Protein AF-A0A166QSD6-F1 (afdb_monomer)

Secondary structure (DSSP, 8-state):
-------S-HHHHHHHHHT-S-SGGG---TTSHHHHHHHHHHTT-EEE-TTSS-TT---EEE-----S-TTT-EEEETTEEEE-PPP-

InterPro domains:
  IPR036085 PAZ domain superfamily [SSF101690] (2-85)

Mean predicted aligned error: 9.53 Å

Solvent-accessible surface area (backbone atoms only — not comparable to full-atom values): 5818 Å² total; per-residue (Å²): 134,82,78,76,80,77,78,72,60,68,67,61,49,48,26,56,57,62,71,46,89,51,72,72,76,68,77,52,54,84,87,37,70,58,37,55,46,36,50,60,52,40,54,79,40,72,42,78,50,85,91,79,46,63,93,95,52,86,43,73,44,72,41,89,76,78,77,95,37,93,55,64,46,67,44,79,55,96,91,37,82,41,60,51,77,65,82,128

Foldseek 3Di:
DPPPPDDDDPQVQLCVQLPHPDSVVVLDDCPDPSQVSSFVSQQPDWDFDPPPDDPPDTDIDRDPGDDNDVFADWDDDPNDTDTDHDDD

Nearest PDB structures (foldseek):
  8thq-assembly1_A  TM=6.583E-01  e=2.307E-01  Homo sapiens
  8thq-assembly1_B  TM=7.439E-01  e=5.855E-01  Homo sapiens
  6mfn-assembly1_A  TM=6.731E-01  e=1.139E+00  Homo sapiens
  4z4d-assembly1_A  TM=7.244E-01  e=1.697E+00  Homo sapiens
  8d71-assembly1_A  TM=6.234E-01  e=1.697E+00  Homo sapiens

Radius of gyration: 14.73 Å; Cα contacts (8 Å, |Δi|>4): 83; chains: 1; bounding box: 29×30×41 Å

Sequence (88 aa):
MTAMYKSGPLREVAMHGIGDRDAWALELSEGHANFRKLKSFLKDVRVEVPGDAPVGKKKVKKITGLVPAAGHYVFECDGHPKTVKQPR

pLDDT: mean 73.41, std 14.11, range [31.61, 88.12]

Structure (mmCIF, N/CA/C/O backbone):
data_AF-A0A166QSD6-F1
#
_entry.id   AF-A0A166QSD6-F1
#
loop_
_atom_site.group_PDB
_atom_site.id
_atom_site.type_symbol
_atom_site.label_atom_id
_atom_site.label_alt_id
_atom_site.label_comp_id
_atom_site.label_asym_id
_atom_site.label_entity_id
_atom_site.label_seq_id
_atom_site.pdbx_PDB_ins_code
_atom_site.Cartn_x
_atom_site.Cartn_y
_atom_site.Cartn_z
_atom_site.occupancy
_atom_site.B_iso_or_equiv
_atom_site.auth_seq_id
_atom_site.auth_comp_id
_atom_site.auth_asym_id
_atom_site.auth_atom_id
_atom_site.pdbx_PDB_model_num
ATOM 1 N N . MET A 1 1 ? -10.050 16.736 16.537 1.00 32.12 1 MET A N 1
ATOM 2 C CA . MET A 1 1 ? -9.248 15.575 16.095 1.00 32.12 1 MET A CA 1
ATOM 3 C C . MET A 1 1 ? -8.159 16.080 15.168 1.00 32.12 1 MET A C 1
ATOM 5 O O . MET A 1 1 ? -8.450 16.429 14.033 1.00 32.12 1 MET A O 1
ATOM 9 N N . THR A 1 2 ? -6.928 16.187 15.658 1.00 31.61 2 THR A N 1
ATOM 10 C CA . THR A 1 2 ? -5.771 16.480 14.807 1.00 31.61 2 THR A CA 1
ATOM 11 C C . THR A 1 2 ? -5.397 15.168 14.133 1.00 31.61 2 THR A C 1
ATOM 13 O O . THR A 1 2 ? -4.945 14.247 14.809 1.00 31.61 2 THR A O 1
ATOM 16 N N . ALA A 1 3 ? -5.661 15.030 12.833 1.00 41.84 3 ALA A N 1
ATOM 17 C CA . ALA A 1 3 ? -5.160 13.895 12.072 1.00 41.84 3 ALA A CA 1
ATOM 18 C C . ALA A 1 3 ? -3.627 13.967 12.108 1.00 41.84 3 ALA A C 1
ATOM 20 O O . ALA A 1 3 ? -3.023 14.776 11.407 1.00 41.84 3 ALA A O 1
ATOM 21 N N . MET A 1 4 ? -2.990 13.191 12.990 1.00 42.59 4 MET A N 1
ATOM 22 C CA . MET A 1 4 ? -1.544 13.008 12.943 1.00 42.59 4 MET A CA 1
ATOM 23 C C . MET A 1 4 ? -1.245 12.333 11.609 1.00 42.59 4 MET A C 1
ATOM 25 O O . MET A 1 4 ? -1.504 11.142 11.439 1.00 42.59 4 MET A O 1
ATOM 29 N N . TYR A 1 5 ? -0.740 13.106 10.649 1.00 53.69 5 TYR A N 1
ATOM 30 C CA . TYR A 1 5 ? -0.220 12.574 9.399 1.00 53.69 5 TYR A CA 1
ATOM 31 C C . TYR A 1 5 ? 1.018 11.745 9.738 1.00 53.69 5 TYR A C 1
ATOM 33 O O . TYR A 1 5 ? 2.134 12.256 9.793 1.00 53.69 5 TYR A O 1
ATOM 41 N N . LYS A 1 6 ? 0.813 10.462 10.052 1.00 64.12 6 LYS A N 1
ATOM 42 C CA . LYS A 1 6 ? 1.902 9.532 10.324 1.00 64.12 6 LYS A CA 1
ATOM 43 C C . LYS A 1 6 ? 2.589 9.231 8.996 1.00 64.12 6 LYS A C 1
ATOM 45 O O . LYS A 1 6 ? 2.133 8.396 8.220 1.00 64.12 6 LYS A O 1
ATOM 50 N N . SER A 1 7 ? 3.659 9.965 8.716 1.00 74.00 7 SER A N 1
ATOM 51 C CA . SER A 1 7 ? 4.589 9.652 7.637 1.00 74.00 7 SER A CA 1
ATOM 52 C C . SER A 1 7 ? 5.560 8.573 8.099 1.00 74.00 7 SER A C 1
ATOM 54 O O . SER A 1 7 ? 6.010 8.594 9.243 1.00 74.00 7 SER A O 1
ATOM 56 N N . GLY A 1 8 ? 5.913 7.656 7.210 1.00 84.88 8 GLY A N 1
ATOM 57 C CA . GLY A 1 8 ? 6.869 6.599 7.505 1.00 84.88 8 GLY A CA 1
ATOM 58 C C . GLY A 1 8 ? 6.913 5.565 6.386 1.00 84.88 8 GLY A C 1
ATOM 59 O O . GLY A 1 8 ? 6.227 5.727 5.370 1.00 84.88 8 GLY A O 1
ATOM 60 N N . PRO A 1 9 ? 7.704 4.498 6.559 1.00 86.56 9 PRO A N 1
ATOM 61 C CA . PRO A 1 9 ? 7.714 3.374 5.636 1.00 86.56 9 PRO A CA 1
ATOM 62 C C . PRO A 1 9 ? 6.296 2.835 5.420 1.00 86.56 9 PRO A C 1
ATOM 64 O O . PRO A 1 9 ? 5.551 2.621 6.379 1.00 86.56 9 PRO A O 1
ATOM 67 N N . LEU A 1 10 ? 5.926 2.574 4.161 1.00 85.62 10 LEU A N 1
ATOM 68 C CA . LEU A 1 10 ? 4.577 2.113 3.802 1.00 85.62 10 LEU A CA 1
ATOM 69 C C . LEU A 1 10 ? 4.150 0.874 4.606 1.00 85.62 10 LEU A C 1
ATOM 71 O O . LEU A 1 10 ? 2.989 0.767 4.989 1.00 85.62 10 LEU A O 1
ATOM 75 N N . ARG A 1 11 ? 5.098 -0.021 4.919 1.00 85.94 11 ARG A N 1
ATOM 76 C CA . ARG A 1 11 ? 4.884 -1.207 5.764 1.00 85.94 11 ARG A CA 1
ATOM 77 C C . ARG A 1 11 ? 4.372 -0.844 7.161 1.00 85.94 11 ARG A C 1
ATOM 79 O O . ARG A 1 11 ? 3.390 -1.416 7.612 1.00 85.94 11 ARG A O 1
ATOM 86 N N . GLU A 1 12 ? 4.992 0.122 7.834 1.00 86.56 12 GLU A N 1
ATOM 87 C CA . GLU A 1 12 ? 4.595 0.546 9.186 1.00 86.56 12 GLU A CA 1
ATOM 88 C C . GLU A 1 12 ? 3.250 1.270 9.193 1.00 86.56 12 GLU A C 1
ATOM 90 O O . GLU A 1 12 ? 2.430 1.075 10.092 1.00 86.56 12 GLU A O 1
ATOM 95 N N . VAL A 1 13 ? 3.007 2.085 8.166 1.00 87.50 13 VAL A N 1
ATOM 96 C CA . VAL A 1 13 ? 1.729 2.776 7.968 1.00 87.50 13 VAL A CA 1
ATOM 97 C C . VAL A 1 13 ? 0.609 1.760 7.709 1.00 87.50 13 VAL A C 1
ATOM 99 O O . VAL A 1 13 ? -0.463 1.872 8.300 1.00 87.50 13 VAL A O 1
ATOM 102 N N . ALA A 1 14 ? 0.868 0.725 6.907 1.00 87.69 14 ALA A N 1
ATOM 103 C CA . ALA A 1 14 ? -0.066 -0.369 6.645 1.00 87.69 14 ALA A CA 1
ATOM 104 C C . ALA A 1 14 ? -0.381 -1.197 7.904 1.00 87.69 14 ALA A C 1
ATOM 106 O O . ALA A 1 14 ? -1.558 -1.405 8.202 1.00 87.69 14 ALA A O 1
ATOM 107 N N . MET A 1 15 ? 0.642 -1.605 8.668 1.00 88.12 15 MET A N 1
ATOM 108 C CA . MET A 1 15 ? 0.477 -2.306 9.953 1.00 88.12 15 MET A CA 1
ATOM 109 C C . MET A 1 15 ? -0.371 -1.479 10.930 1.00 88.12 15 MET A C 1
ATOM 111 O O . MET A 1 15 ? -1.338 -1.975 11.511 1.00 88.12 15 MET A O 1
ATOM 115 N N . HIS A 1 16 ? -0.105 -0.172 11.016 1.00 85.69 16 HIS A N 1
ATOM 116 C CA . HIS A 1 16 ? -0.921 0.733 11.821 1.00 85.69 16 HIS A CA 1
ATOM 117 C C . HIS A 1 16 ? -2.384 0.786 11.355 1.00 85.69 16 HIS A C 1
ATOM 119 O O . HIS A 1 16 ? -3.286 0.762 12.192 1.00 85.69 16 HIS A O 1
ATOM 125 N N . GLY A 1 17 ? -2.623 0.804 10.040 1.00 83.94 17 GLY A N 1
ATOM 126 C CA . GLY A 1 17 ? -3.964 0.813 9.455 1.00 83.94 17 GLY A CA 1
ATOM 127 C C . GLY A 1 17 ? -4.786 -0.438 9.780 1.00 83.94 17 GLY A C 1
ATOM 128 O O . GLY A 1 17 ? -5.995 -0.340 10.004 1.00 83.94 17 GLY A O 1
ATOM 129 N N . ILE A 1 18 ? -4.153 -1.612 9.866 1.00 87.12 18 ILE A N 1
ATOM 130 C CA . ILE A 1 18 ? -4.838 -2.842 10.298 1.00 87.12 18 ILE A CA 1
ATOM 131 C C . ILE A 1 18 ? -4.919 -2.973 11.824 1.00 87.12 18 ILE A C 1
ATOM 133 O O . ILE A 1 18 ? -5.833 -3.637 12.315 1.00 87.12 18 ILE A O 1
ATOM 137 N N . GLY A 1 19 ? -4.092 -2.232 12.567 1.00 85.06 19 GLY A N 1
ATOM 138 C CA . GLY A 1 19 ? -4.014 -2.283 14.029 1.00 85.06 19 GLY A CA 1
ATOM 139 C C . GLY A 1 19 ? -3.113 -3.406 14.541 1.00 85.06 19 GLY A C 1
ATOM 140 O O . GLY A 1 19 ? -3.251 -3.807 15.692 1.00 85.06 19 GLY A O 1
ATOM 141 N N . ASP A 1 20 ? -2.214 -3.899 13.692 1.00 84.31 20 ASP A N 1
ATOM 142 C CA . ASP A 1 20 ? -1.284 -4.979 14.004 1.00 84.31 20 ASP A CA 1
ATOM 143 C C . ASP A 1 20 ? 0.143 -4.428 14.128 1.00 84.31 20 ASP A C 1
ATOM 145 O O . ASP A 1 20 ? 0.463 -3.352 13.613 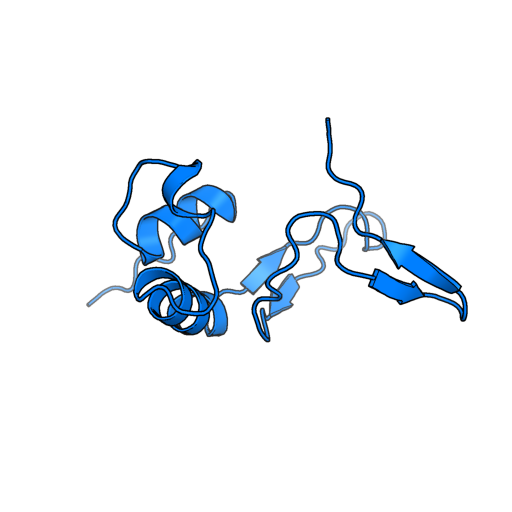1.00 84.31 20 ASP A O 1
ATOM 149 N N . ARG A 1 21 ? 0.998 -5.140 14.856 1.00 81.00 21 ARG A N 1
ATOM 150 C CA . ARG A 1 21 ? 2.435 -4.853 14.963 1.00 81.00 21 ARG A CA 1
ATOM 151 C C . ARG A 1 21 ? 3.273 -5.880 14.212 1.00 81.00 21 ARG A C 1
ATOM 153 O O . ARG A 1 21 ? 4.455 -5.627 13.992 1.00 81.00 21 ARG A O 1
ATOM 160 N N . ASP A 1 22 ? 2.672 -7.005 13.838 1.00 80.69 22 ASP A N 1
ATOM 161 C CA . ASP A 1 22 ? 3.311 -8.033 13.048 1.00 80.69 22 ASP A CA 1
ATOM 162 C C . ASP A 1 22 ? 3.167 -7.733 11.553 1.00 80.69 22 ASP A C 1
ATOM 164 O O . ASP A 1 22 ? 2.095 -7.426 11.030 1.00 80.69 22 ASP A O 1
ATOM 168 N N . ALA A 1 23 ? 4.279 -7.838 10.843 1.00 75.69 23 ALA A N 1
ATOM 169 C CA . ALA A 1 23 ? 4.298 -7.675 9.406 1.00 75.69 23 ALA A CA 1
ATOM 170 C C . ALA A 1 23 ? 3.733 -8.883 8.664 1.00 75.69 23 ALA A C 1
ATOM 172 O O . ALA A 1 23 ? 3.254 -8.707 7.544 1.00 75.69 23 ALA A O 1
ATOM 173 N N . TRP A 1 24 ? 3.759 -10.072 9.274 1.00 78.31 24 TRP A N 1
ATOM 174 C CA . TRP A 1 24 ? 3.098 -11.257 8.723 1.00 78.31 24 TRP A CA 1
ATOM 175 C C . TRP A 1 24 ? 1.587 -11.037 8.585 1.00 78.31 24 TRP A C 1
ATOM 177 O O . TRP A 1 24 ? 0.966 -11.554 7.663 1.00 78.31 24 TRP A O 1
ATOM 187 N N . ALA A 1 25 ? 1.001 -10.153 9.400 1.00 73.44 25 ALA A N 1
ATOM 188 C CA . ALA A 1 25 ? -0.398 -9.750 9.281 1.00 73.44 25 ALA A CA 1
ATOM 189 C C . ALA A 1 25 ? -0.719 -8.955 7.998 1.00 73.44 25 ALA A C 1
ATOM 191 O O . ALA A 1 25 ? -1.884 -8.633 7.758 1.00 73.44 25 ALA A O 1
ATOM 192 N N . LEU A 1 26 ? 0.280 -8.620 7.170 1.00 75.69 26 LEU A N 1
ATOM 193 C CA . LEU A 1 26 ? 0.088 -8.031 5.841 1.00 75.69 26 LEU A CA 1
ATOM 194 C C . LEU A 1 26 ? 0.007 -9.081 4.719 1.00 75.69 26 LEU A C 1
ATOM 196 O O . LEU A 1 26 ? -0.393 -8.728 3.607 1.00 75.69 26 LEU A O 1
ATOM 200 N N . GLU A 1 27 ? 0.317 -10.353 4.990 1.00 76.88 27 GLU A N 1
ATOM 201 C CA . GLU A 1 27 ? 0.125 -11.469 4.052 1.00 76.88 27 GLU A CA 1
ATOM 202 C C . GLU A 1 27 ? -1.346 -11.904 4.027 1.00 76.88 27 GLU A C 1
ATOM 204 O O . GLU A 1 27 ? -1.753 -12.943 4.542 1.00 76.88 27 GLU A O 1
ATOM 209 N N . LEU A 1 28 ? -2.185 -11.040 3.460 1.00 75.38 28 LEU A N 1
ATOM 210 C CA . LEU A 1 28 ? -3.635 -11.172 3.518 1.00 75.38 28 LEU A CA 1
ATOM 211 C C . LEU A 1 28 ? -4.202 -11.692 2.198 1.00 75.38 28 LEU A C 1
ATOM 213 O O . LEU A 1 28 ? -3.924 -11.149 1.129 1.00 75.38 28 LEU A O 1
ATOM 217 N N . SER A 1 29 ? -5.079 -12.691 2.283 1.00 73.75 29 SER A N 1
ATOM 218 C CA . SER A 1 29 ? -5.927 -13.099 1.161 1.00 73.75 29 SER A CA 1
ATOM 219 C C . SER A 1 29 ? -7.052 -12.080 0.926 1.00 73.75 29 SER A C 1
ATOM 221 O O . SER A 1 29 ? -7.493 -11.403 1.858 1.00 73.75 29 SER A O 1
ATOM 223 N N . GLU A 1 30 ? -7.572 -11.974 -0.305 1.00 74.56 30 GLU A N 1
ATOM 224 C CA . GLU A 1 30 ? -8.644 -11.011 -0.639 1.00 74.56 30 GLU A CA 1
ATOM 225 C C . GLU A 1 30 ? -9.911 -11.164 0.215 1.00 74.56 30 GLU A C 1
ATOM 227 O O . GLU A 1 30 ? -10.627 -10.191 0.471 1.00 74.56 30 GLU A O 1
ATOM 232 N N . GLY A 1 31 ? -10.192 -12.392 0.657 1.00 77.56 31 GLY A N 1
ATOM 233 C CA . GLY A 1 31 ? -11.331 -12.707 1.513 1.00 77.56 31 GLY A CA 1
ATOM 234 C C . GLY A 1 31 ? -11.172 -12.227 2.958 1.00 77.56 31 GLY A C 1
ATOM 235 O O . GLY A 1 31 ? -12.159 -12.176 3.690 1.00 77.56 31 GLY A O 1
ATOM 236 N N . HIS A 1 32 ? -9.962 -11.853 3.381 1.00 82.19 32 HIS A N 1
ATOM 237 C CA . HIS A 1 32 ? -9.676 -11.517 4.770 1.00 82.19 32 HIS A CA 1
ATOM 238 C C . HIS A 1 32 ? -10.228 -10.132 5.155 1.00 82.19 32 HIS A C 1
ATOM 240 O O . HIS A 1 32 ? -10.100 -9.154 4.413 1.00 82.19 32 HIS A O 1
ATOM 246 N N . ALA A 1 33 ? -10.790 -9.995 6.361 1.00 83.12 33 ALA A N 1
ATOM 247 C CA . ALA A 1 33 ? -11.331 -8.719 6.847 1.00 83.12 33 ALA A CA 1
ATOM 248 C C . ALA A 1 33 ? -10.267 -7.603 6.857 1.00 83.12 33 ALA A C 1
ATOM 250 O O . ALA A 1 33 ? -10.522 -6.480 6.411 1.00 83.12 33 ALA A O 1
ATOM 251 N N . ASN A 1 34 ? -9.041 -7.942 7.270 1.00 83.81 34 ASN A N 1
ATOM 252 C CA . ASN A 1 34 ? -7.911 -7.011 7.238 1.00 83.81 34 ASN A CA 1
ATOM 253 C C . ASN A 1 34 ? -7.543 -6.571 5.815 1.00 83.81 34 ASN A C 1
ATOM 255 O O . ASN A 1 34 ? -7.087 -5.445 5.659 1.00 83.81 34 ASN A O 1
ATOM 259 N N . PHE A 1 35 ? -7.783 -7.384 4.774 1.00 84.38 35 PHE A N 1
ATOM 260 C CA . PHE A 1 35 ? -7.507 -6.974 3.392 1.00 84.38 35 PHE A CA 1
ATOM 261 C C . PHE A 1 35 ? -8.434 -5.831 2.983 1.00 84.38 35 PHE A C 1
ATOM 263 O O . PHE A 1 35 ? -7.988 -4.813 2.454 1.00 84.38 35 PHE A O 1
ATOM 270 N N . ARG A 1 36 ? -9.730 -5.946 3.303 1.00 85.44 36 ARG A N 1
ATOM 271 C CA . ARG A 1 36 ? -10.710 -4.874 3.059 1.00 85.44 36 ARG A CA 1
ATOM 272 C C . ARG A 1 36 ? -10.384 -3.623 3.871 1.00 85.44 36 ARG A C 1
ATOM 274 O O . ARG A 1 36 ? -10.426 -2.523 3.324 1.00 85.44 36 ARG A O 1
ATOM 281 N N . LYS A 1 37 ? -10.016 -3.792 5.145 1.00 86.69 37 LYS A N 1
ATOM 282 C CA . LYS A 1 37 ? -9.605 -2.690 6.030 1.00 86.69 37 LYS A CA 1
ATOM 283 C C . LYS A 1 37 ? -8.380 -1.959 5.477 1.00 86.69 37 LYS A C 1
ATOM 285 O O . LYS A 1 37 ? -8.410 -0.739 5.338 1.00 86.69 37 LYS A O 1
ATOM 290 N N . LEU A 1 38 ? -7.352 -2.707 5.081 1.00 86.81 38 LEU A N 1
ATOM 291 C CA . LEU A 1 38 ? -6.122 -2.176 4.503 1.00 86.81 38 LEU A CA 1
ATOM 292 C C . LEU A 1 38 ? -6.381 -1.484 3.160 1.00 86.81 38 LEU A C 1
ATOM 294 O O . LEU A 1 38 ? -5.907 -0.373 2.944 1.00 86.81 38 LEU A O 1
ATOM 298 N N . LYS A 1 39 ? -7.184 -2.093 2.279 1.00 87.19 39 LYS A N 1
ATOM 299 C CA . LYS A 1 39 ? -7.581 -1.504 0.992 1.00 87.19 39 LYS A CA 1
ATOM 300 C C . LYS A 1 39 ? -8.293 -0.166 1.179 1.00 87.19 39 LYS A C 1
ATOM 302 O O . LYS A 1 39 ? -8.002 0.771 0.443 1.00 87.19 39 LYS A O 1
ATOM 307 N N . SER A 1 40 ? -9.213 -0.071 2.138 1.00 87.38 40 SER A N 1
ATOM 308 C CA . SER A 1 40 ? -9.908 1.183 2.447 1.00 87.38 40 SER A CA 1
ATOM 309 C C . SER A 1 40 ? -8.960 2.227 3.030 1.00 87.38 40 SER A C 1
ATOM 311 O O . SER A 1 40 ? -8.959 3.355 2.556 1.00 87.38 40 SER A O 1
ATOM 313 N N . PHE A 1 41 ? -8.111 1.842 3.985 1.00 87.75 41 PHE A N 1
ATOM 314 C CA . PHE A 1 41 ? -7.135 2.741 4.600 1.00 87.75 41 PHE A CA 1
ATOM 315 C C . PHE A 1 41 ? -6.140 3.318 3.579 1.00 87.75 41 PHE A C 1
ATOM 317 O O . PHE A 1 41 ? -5.899 4.522 3.546 1.00 87.75 41 PHE A O 1
ATOM 324 N N . LEU A 1 42 ? -5.591 2.478 2.700 1.00 87.19 42 LEU A N 1
ATOM 325 C CA . LEU A 1 42 ? -4.563 2.897 1.748 1.00 87.19 42 LEU A CA 1
ATOM 326 C C . LEU A 1 42 ? -5.081 3.814 0.635 1.00 87.19 42 LEU A C 1
ATOM 328 O O . LEU A 1 42 ? -4.280 4.550 0.067 1.00 87.19 42 LEU A O 1
ATOM 332 N N . LYS A 1 43 ? -6.389 3.838 0.337 1.00 85.00 43 LYS A N 1
ATOM 333 C CA . LYS A 1 43 ? -6.963 4.753 -0.673 1.00 85.00 43 LYS A CA 1
ATOM 334 C C . LYS A 1 43 ? -6.694 6.229 -0.376 1.00 85.00 43 LYS A C 1
ATOM 336 O O . LYS A 1 43 ? -6.623 7.026 -1.314 1.00 85.00 43 LYS A O 1
ATOM 341 N N . ASP A 1 44 ? -6.523 6.580 0.893 1.00 83.38 44 ASP A N 1
ATOM 342 C CA . ASP A 1 44 ? -6.250 7.951 1.327 1.00 83.38 44 ASP A CA 1
ATOM 343 C C . ASP A 1 44 ? -4.756 8.210 1.575 1.00 83.38 44 ASP A C 1
ATOM 345 O O . ASP A 1 44 ? -4.349 9.336 1.869 1.00 83.38 44 ASP A O 1
ATOM 349 N N . VAL A 1 45 ? -3.909 7.194 1.381 1.00 85.44 45 VAL A N 1
ATOM 350 C CA . VAL A 1 45 ? -2.457 7.288 1.538 1.00 85.44 45 VAL A CA 1
ATOM 351 C C . VAL A 1 45 ? -1.797 7.682 0.215 1.00 85.44 45 VAL A C 1
ATOM 353 O O . VAL A 1 45 ? -2.088 7.157 -0.865 1.00 85.44 45 VAL A O 1
ATOM 356 N N . AR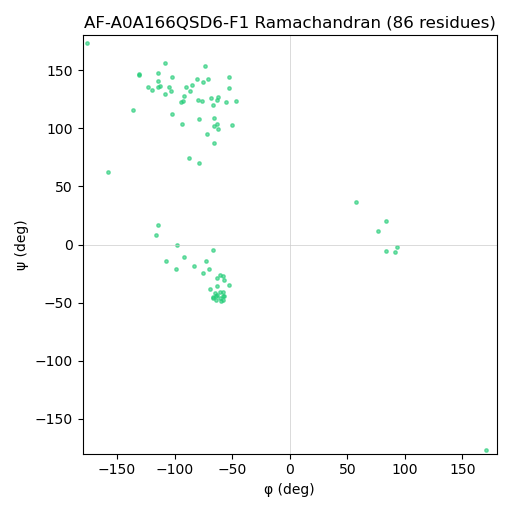G A 1 46 ? -0.856 8.624 0.309 1.00 86.31 46 ARG A N 1
ATOM 357 C CA . ARG A 1 46 ? 0.052 9.002 -0.777 1.00 86.31 46 ARG A CA 1
ATOM 358 C C . ARG A 1 46 ? 1.437 8.436 -0.497 1.00 86.31 46 ARG A C 1
ATOM 360 O O . ARG A 1 46 ? 1.923 8.538 0.625 1.00 86.31 46 ARG A O 1
ATOM 367 N N . VAL A 1 47 ? 2.069 7.869 -1.519 1.00 85.31 47 VAL A N 1
ATOM 368 C CA . VAL A 1 47 ? 3.372 7.205 -1.404 1.00 85.31 47 VAL A CA 1
ATOM 369 C C . VAL A 1 47 ? 4.408 7.882 -2.282 1.00 85.31 47 VAL A C 1
ATOM 371 O O . VAL A 1 47 ? 4.155 8.168 -3.452 1.00 85.31 47 VAL A O 1
ATOM 374 N N . GLU A 1 48 ? 5.579 8.136 -1.713 1.00 84.38 48 GLU A N 1
ATOM 375 C CA . GLU A 1 48 ? 6.768 8.522 -2.466 1.00 84.38 48 GLU A CA 1
ATOM 376 C C . GLU A 1 48 ? 7.396 7.256 -3.064 1.00 84.38 48 GLU A C 1
ATOM 378 O O . GLU A 1 48 ? 7.667 6.300 -2.338 1.00 84.38 48 GLU A O 1
ATOM 383 N N . VAL A 1 49 ? 7.586 7.229 -4.386 1.00 79.75 49 VAL A N 1
ATOM 384 C CA . VAL A 1 49 ? 8.164 6.074 -5.090 1.00 79.75 49 VAL A CA 1
ATOM 385 C C . VAL A 1 49 ? 9.629 6.367 -5.428 1.00 79.75 49 VAL A C 1
ATOM 387 O O . VAL A 1 49 ? 9.883 7.243 -6.262 1.00 79.75 49 VAL A O 1
ATOM 390 N N . PRO A 1 50 ? 10.598 5.666 -4.812 1.00 69.19 50 PRO A N 1
ATOM 391 C CA . PRO A 1 50 ? 12.012 5.845 -5.127 1.00 69.19 50 PRO A CA 1
ATOM 392 C C . PRO A 1 50 ? 12.351 5.286 -6.520 1.00 69.19 50 PRO A C 1
ATOM 394 O O . PRO A 1 50 ? 11.828 4.252 -6.926 1.00 69.19 50 PRO A O 1
ATOM 397 N N . GLY A 1 5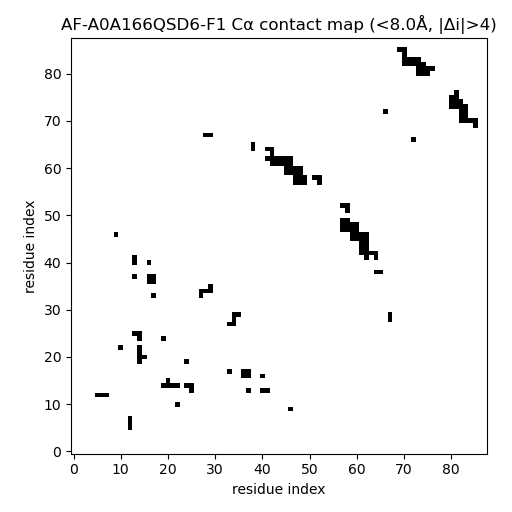1 ? 13.242 5.967 -7.251 1.00 63.28 51 GLY A N 1
ATOM 398 C CA . GLY A 1 51 ? 13.855 5.465 -8.495 1.00 63.28 51 GLY A CA 1
ATOM 399 C C . GLY A 1 51 ? 13.151 5.810 -9.813 1.00 63.28 51 GLY A C 1
ATOM 400 O O . GLY A 1 51 ? 13.703 5.549 -10.873 1.00 63.28 51 GLY A O 1
ATOM 401 N N . ASP A 1 52 ? 11.970 6.426 -9.770 1.00 56.09 52 ASP A N 1
ATOM 402 C CA . ASP A 1 52 ? 11.112 6.642 -10.952 1.00 56.09 52 ASP A CA 1
ATOM 403 C C . ASP A 1 52 ? 10.950 8.141 -11.306 1.00 56.09 52 ASP A C 1
ATOM 405 O O . ASP A 1 52 ? 10.006 8.554 -11.992 1.00 56.09 52 ASP A O 1
ATOM 409 N N . ALA A 1 53 ? 11.842 8.981 -10.767 1.00 58.88 53 ALA A N 1
ATOM 410 C CA . ALA A 1 53 ? 11.816 10.433 -10.890 1.00 58.88 53 ALA A CA 1
ATOM 411 C C . ALA A 1 53 ? 13.189 10.990 -11.312 1.00 58.88 53 ALA A C 1
ATOM 413 O O . ALA A 1 53 ? 14.212 10.464 -10.870 1.00 58.88 53 ALA A O 1
ATOM 414 N N . PRO A 1 54 ? 13.230 12.072 -12.115 1.00 61.09 54 PRO A N 1
ATOM 415 C CA . PRO A 1 54 ? 14.465 12.803 -12.384 1.00 61.09 54 PRO A CA 1
ATOM 416 C C . PRO A 1 54 ? 15.158 13.212 -11.080 1.00 61.09 54 PRO A C 1
ATOM 418 O O . PRO A 1 54 ? 14.479 13.568 -10.111 1.00 61.09 54 PRO A O 1
ATOM 421 N N . VAL A 1 55 ? 16.494 13.198 -11.073 1.00 61.31 55 VAL A N 1
ATOM 422 C CA . VAL A 1 55 ? 17.319 13.621 -9.928 1.00 61.31 55 VAL A CA 1
ATOM 423 C C . VAL A 1 55 ? 16.797 14.953 -9.372 1.00 61.31 55 VAL A C 1
ATOM 425 O O . VAL A 1 55 ? 16.657 15.930 -10.104 1.00 61.31 55 VAL A O 1
ATOM 428 N N . GLY A 1 56 ? 16.456 14.969 -8.080 1.00 64.94 56 GLY A N 1
ATOM 429 C CA . GLY A 1 56 ? 15.925 16.145 -7.379 1.00 64.94 56 GLY A CA 1
ATOM 430 C C . GLY A 1 56 ? 14.396 16.275 -7.332 1.00 64.94 56 GLY A C 1
ATOM 431 O O . GLY A 1 56 ? 13.901 17.198 -6.687 1.00 64.94 56 GLY A O 1
ATOM 432 N N . LYS A 1 57 ? 13.620 15.371 -7.953 1.00 67.44 57 LYS A N 1
ATOM 433 C CA . LYS A 1 57 ? 12.146 15.375 -7.869 1.00 67.44 57 LYS A CA 1
ATOM 434 C C . LYS A 1 57 ? 11.619 14.142 -7.141 1.00 67.44 57 LYS A C 1
ATOM 436 O O . LYS A 1 57 ? 12.032 13.023 -7.409 1.00 67.44 57 LYS A O 1
ATOM 441 N N . LYS A 1 58 ? 10.652 14.345 -6.245 1.00 72.75 58 LYS A N 1
ATOM 442 C CA . LYS A 1 58 ? 9.918 13.268 -5.568 1.00 72.75 58 LYS A CA 1
ATOM 443 C C . LYS A 1 58 ? 8.648 12.949 -6.347 1.00 72.75 58 LYS A C 1
ATOM 445 O O . LYS A 1 58 ? 7.825 13.837 -6.567 1.00 72.75 58 LYS A O 1
ATOM 450 N N . LYS A 1 59 ? 8.461 11.693 -6.756 1.00 79.12 59 LYS A N 1
ATOM 451 C CA . LYS A 1 59 ? 7.221 11.248 -7.408 1.00 79.12 59 LYS A CA 1
ATOM 452 C C . LYS A 1 59 ? 6.288 10.683 -6.350 1.00 79.12 59 LYS A C 1
ATOM 454 O O . LYS A 1 59 ? 6.487 9.575 -5.859 1.00 79.12 59 LYS A O 1
ATOM 459 N N . VAL A 1 60 ? 5.278 11.471 -5.999 1.00 82.69 60 VAL A N 1
ATOM 460 C CA . VAL A 1 60 ? 4.227 11.063 -5.066 1.00 82.69 60 VAL A CA 1
ATOM 461 C C . VAL A 1 60 ? 3.049 10.516 -5.866 1.00 82.69 60 VAL A C 1
ATOM 463 O O . VAL A 1 60 ? 2.503 11.215 -6.720 1.00 82.69 60 VAL A O 1
ATOM 466 N N . LYS A 1 61 ? 2.651 9.271 -5.602 1.00 84.62 61 LYS A N 1
ATOM 467 C CA . LYS A 1 61 ? 1.494 8.619 -6.233 1.00 84.62 61 LYS A CA 1
ATOM 468 C C . LYS A 1 61 ? 0.406 8.352 -5.192 1.00 84.62 61 LYS A C 1
ATOM 470 O O . LYS A 1 61 ? 0.695 8.106 -4.022 1.00 84.62 61 LYS A O 1
ATOM 475 N N . LYS A 1 62 ? -0.857 8.403 -5.619 1.00 87.00 62 LYS A N 1
ATOM 476 C CA . LYS A 1 62 ? -2.001 7.946 -4.818 1.00 87.00 62 LYS A CA 1
ATOM 477 C C . LYS A 1 62 ? -2.174 6.442 -5.023 1.00 87.00 62 LYS A C 1
ATOM 479 O O . LYS A 1 62 ? -2.084 5.978 -6.159 1.00 87.00 62 LYS A O 1
ATOM 484 N N . ILE A 1 63 ? -2.441 5.696 -3.955 1.00 85.75 63 ILE A N 1
ATOM 485 C CA . ILE A 1 63 ? -2.771 4.272 -4.071 1.00 85.75 63 ILE A CA 1
ATOM 486 C C . ILE A 1 63 ? -4.213 4.145 -4.578 1.00 85.75 63 ILE A C 1
ATOM 488 O O . ILE A 1 63 ? -5.146 4.681 -3.983 1.00 85.75 63 ILE A O 1
ATOM 492 N N . THR A 1 64 ? -4.405 3.443 -5.693 1.00 82.31 64 THR A N 1
ATOM 49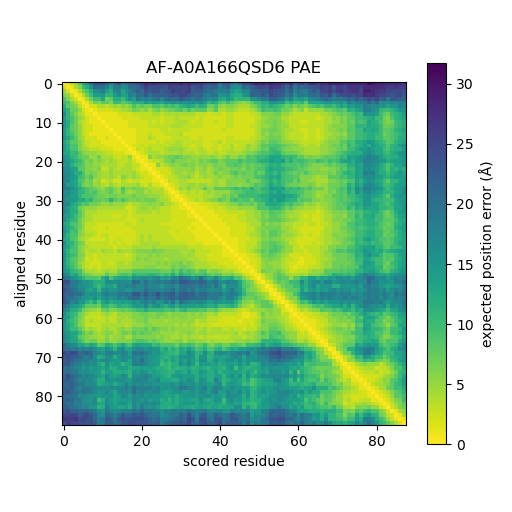3 C CA . THR A 1 64 ? -5.725 3.234 -6.316 1.00 82.31 64 THR A CA 1
ATOM 494 C C . THR A 1 64 ? -6.341 1.882 -5.961 1.00 82.31 64 THR A C 1
ATOM 496 O O . THR A 1 64 ? -7.560 1.718 -6.019 1.00 82.31 64 THR A O 1
ATOM 499 N N . GLY A 1 65 ? -5.522 0.920 -5.541 1.00 81.38 65 GLY A N 1
ATOM 500 C CA . GLY A 1 65 ? -5.965 -0.414 -5.170 1.00 81.38 65 GLY A CA 1
ATOM 501 C C . GLY A 1 65 ? -4.831 -1.278 -4.637 1.00 81.38 65 GLY A C 1
ATOM 502 O O . GLY A 1 65 ? -3.666 -0.887 -4.650 1.00 81.38 65 GLY A O 1
ATOM 503 N N . LEU A 1 66 ? -5.211 -2.461 -4.165 1.00 79.62 66 LEU A N 1
ATOM 504 C CA . LEU A 1 66 ? -4.305 -3.535 -3.784 1.00 79.62 66 LEU A CA 1
ATOM 505 C C . LEU A 1 66 ? -4.500 -4.682 -4.762 1.00 79.62 66 LEU A C 1
ATOM 507 O O . LEU A 1 66 ? -5.644 -5.008 -5.082 1.00 79.62 66 LEU A O 1
ATOM 511 N N . VAL A 1 67 ? -3.395 -5.271 -5.211 1.00 74.81 67 VAL A N 1
ATOM 512 C CA . VAL A 1 67 ? -3.411 -6.457 -6.064 1.00 74.81 67 VAL A CA 1
ATOM 513 C C . VAL A 1 67 ? -2.944 -7.656 -5.237 1.00 74.81 67 VAL A C 1
ATOM 515 O O . VAL A 1 67 ? -1.890 -7.565 -4.602 1.00 74.81 67 VAL A O 1
ATOM 518 N N . PRO A 1 68 ? -3.682 -8.775 -5.222 1.00 65.44 68 PRO A N 1
ATOM 519 C CA . PRO A 1 68 ? -3.353 -9.955 -4.431 1.00 65.44 68 PRO A CA 1
ATOM 520 C C . PRO A 1 68 ? -2.415 -10.830 -5.253 1.00 65.44 68 PRO A C 1
ATOM 522 O O . PRO A 1 68 ? -2.808 -11.812 -5.869 1.00 65.44 68 PRO A O 1
ATOM 525 N N . ALA A 1 69 ? -1.166 -10.398 -5.355 1.00 60.84 69 ALA A N 1
ATOM 526 C CA . ALA A 1 69 ? -0.136 -11.127 -6.080 1.00 60.84 69 ALA A CA 1
ATOM 527 C C . ALA A 1 69 ? 1.233 -10.700 -5.558 1.00 60.84 69 ALA A C 1
ATOM 529 O O . ALA A 1 69 ? 2.019 -10.089 -6.286 1.00 60.84 69 ALA A O 1
ATOM 530 N N . ALA A 1 70 ? 1.493 -10.965 -4.273 1.00 57.09 70 ALA A N 1
ATOM 531 C CA . ALA A 1 70 ? 2.782 -10.70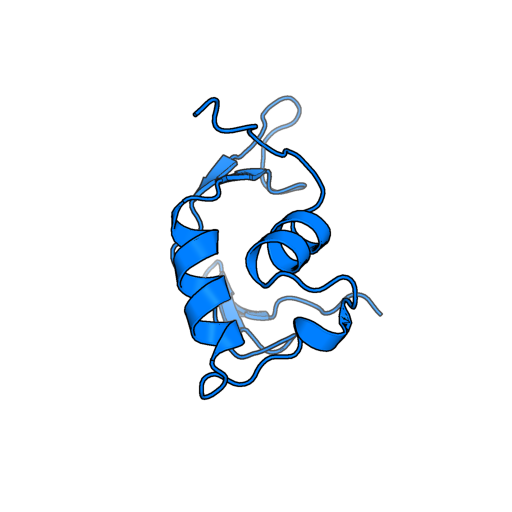5 -3.639 1.00 57.09 70 ALA A CA 1
ATOM 532 C C . ALA A 1 70 ? 3.913 -11.313 -4.495 1.00 57.09 70 ALA A C 1
ATOM 534 O O . ALA A 1 70 ? 4.088 -12.523 -4.526 1.00 57.09 70 ALA A O 1
ATOM 535 N N . GLY A 1 71 ? 4.626 -10.470 -5.252 1.00 54.59 71 GLY A N 1
ATOM 536 C CA . GLY A 1 71 ? 5.722 -10.878 -6.140 1.00 54.59 71 GLY A CA 1
ATOM 537 C C . GLY A 1 71 ? 5.359 -11.387 -7.538 1.00 54.59 71 GLY A C 1
ATOM 538 O O . GLY A 1 71 ? 6.265 -11.579 -8.341 1.00 54.59 71 GLY A O 1
ATOM 539 N N . HIS A 1 72 ? 4.075 -11.554 -7.866 1.00 58.16 72 HIS A N 1
ATOM 540 C CA . HIS A 1 72 ? 3.623 -12.071 -9.171 1.00 58.16 72 HIS A CA 1
ATOM 541 C C . HIS A 1 72 ? 2.816 -11.055 -9.987 1.00 58.16 72 HIS A C 1
ATOM 543 O O . HIS A 1 72 ? 2.244 -11.398 -11.018 1.00 58.16 72 HIS A O 1
ATOM 549 N N . TYR A 1 73 ? 2.752 -9.796 -9.541 1.00 64.50 73 TYR A N 1
ATOM 550 C CA . TYR A 1 73 ? 2.088 -8.746 -10.304 1.00 64.50 73 TYR A CA 1
ATOM 551 C C . TYR A 1 73 ? 2.841 -8.473 -11.607 1.00 64.50 73 TYR A C 1
ATOM 553 O O . TYR A 1 73 ? 3.929 -7.890 -11.584 1.00 64.50 73 TYR A O 1
ATOM 561 N N . VAL A 1 74 ? 2.235 -8.889 -12.719 1.00 64.88 74 VAL A N 1
ATOM 562 C CA . VAL A 1 74 ? 2.681 -8.587 -14.076 1.00 64.88 74 VAL A CA 1
ATOM 563 C C . VAL A 1 74 ? 1.987 -7.316 -14.550 1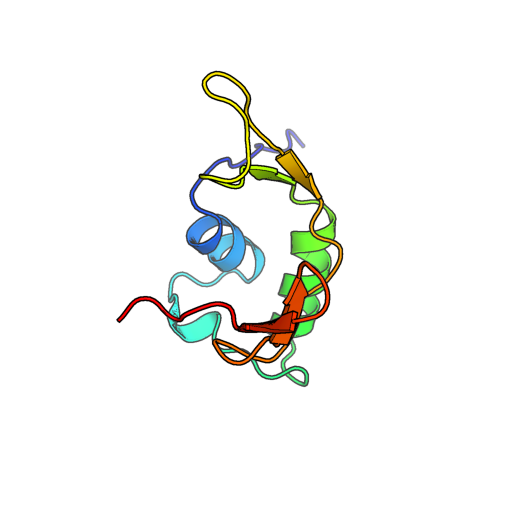.00 64.88 74 VAL A C 1
ATOM 565 O O . VAL A 1 74 ? 0.763 -7.216 -14.498 1.00 64.88 74 VAL A O 1
ATOM 568 N N . PHE A 1 75 ? 2.762 -6.352 -15.031 1.00 71.69 75 PHE A N 1
ATOM 569 C CA . PHE A 1 75 ? 2.255 -5.162 -15.699 1.00 71.69 75 PHE A CA 1
ATOM 570 C C . PHE A 1 75 ? 2.985 -4.935 -17.018 1.00 71.69 75 PHE A C 1
ATOM 572 O O . PHE A 1 75 ? 4.174 -5.218 -17.151 1.00 71.69 75 PHE A O 1
ATOM 579 N N . GLU A 1 76 ? 2.258 -4.405 -17.991 1.00 70.88 76 GLU A N 1
ATOM 580 C CA . GLU A 1 76 ? 2.813 -3.958 -19.264 1.00 70.88 76 GLU A CA 1
ATOM 581 C C . GLU A 1 76 ? 3.696 -2.723 -19.043 1.00 70.88 76 GLU A C 1
ATOM 583 O O . GLU A 1 76 ? 3.261 -1.719 -18.470 1.00 70.88 76 GLU A O 1
ATOM 588 N N . CYS A 1 77 ? 4.942 -2.790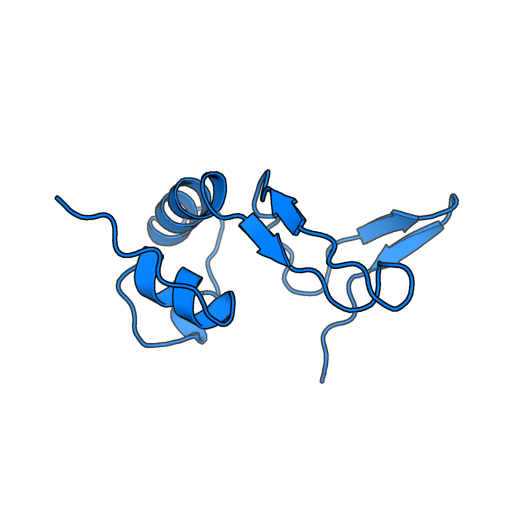 -19.503 1.00 71.31 77 CYS A N 1
ATOM 589 C CA . CYS A 1 77 ? 5.859 -1.659 -19.566 1.00 71.31 77 CYS A CA 1
ATOM 590 C C . CYS A 1 77 ? 6.569 -1.706 -20.917 1.00 71.31 77 CYS A C 1
ATOM 592 O O . CYS A 1 77 ? 7.308 -2.654 -21.182 1.00 71.31 77 CYS A O 1
ATOM 594 N N . ASP A 1 78 ? 6.342 -0.690 -21.749 1.00 73.25 78 ASP A N 1
ATOM 595 C CA . ASP A 1 78 ? 6.913 -0.581 -23.099 1.00 73.25 78 ASP A CA 1
ATOM 596 C C . ASP A 1 78 ? 6.560 -1.772 -24.015 1.00 73.25 78 ASP A C 1
ATOM 598 O O . ASP A 1 78 ? 7.390 -2.232 -24.792 1.00 73.25 78 ASP A O 1
ATOM 602 N N . GLY A 1 79 ? 5.336 -2.307 -23.898 1.00 77.38 79 GLY A N 1
ATOM 603 C CA . GLY A 1 79 ? 4.865 -3.454 -24.692 1.00 77.38 79 GLY A CA 1
ATOM 604 C C . GLY A 1 79 ? 5.413 -4.812 -24.243 1.00 77.38 79 GLY A C 1
ATOM 605 O O . GLY A 1 79 ? 5.275 -5.801 -24.961 1.00 77.38 79 GLY A O 1
ATOM 606 N N . HIS A 1 80 ? 6.054 -4.869 -23.071 1.00 70.62 80 HIS A N 1
ATOM 607 C CA . HIS A 1 80 ? 6.558 -6.105 -22.488 1.00 70.62 80 HIS A CA 1
ATOM 608 C C . HIS A 1 80 ? 5.977 -6.345 -21.087 1.00 70.62 80 HIS A C 1
ATOM 610 O O . HIS A 1 80 ? 5.991 -5.431 -20.252 1.00 70.62 80 HIS A O 1
ATOM 616 N N . PRO A 1 81 ? 5.537 -7.578 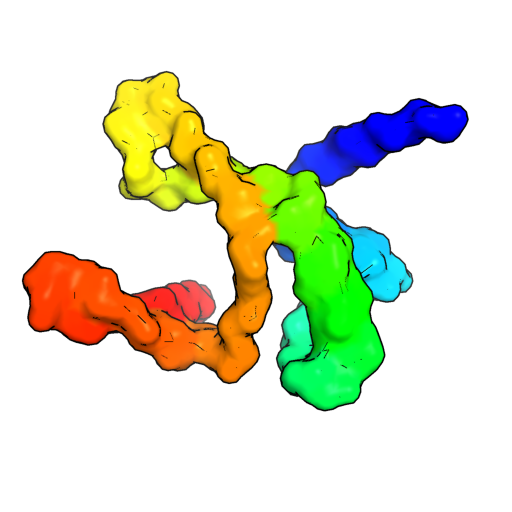-20.773 1.00 74.62 81 PRO A N 1
ATOM 617 C CA . PRO A 1 81 ? 5.123 -7.932 -19.424 1.00 74.62 81 PRO A CA 1
ATOM 618 C C . PRO A 1 81 ? 6.331 -7.907 -18.475 1.00 74.62 81 PRO A C 1
ATOM 620 O O . PRO A 1 81 ? 7.302 -8.646 -18.651 1.00 74.62 81 PRO A O 1
ATOM 623 N N . LYS A 1 82 ? 6.274 -7.067 -17.438 1.00 70.69 82 LYS A N 1
ATOM 624 C CA . LYS A 1 82 ? 7.259 -7.001 -16.348 1.00 70.69 82 LYS A CA 1
ATOM 625 C C . LYS A 1 82 ? 6.612 -7.411 -15.036 1.00 70.69 82 LYS A C 1
ATOM 627 O O . LYS A 1 82 ? 5.485 -7.033 -14.751 1.00 70.69 82 LYS A O 1
ATOM 632 N N . THR A 1 83 ? 7.349 -8.154 -14.215 1.00 65.12 83 THR A N 1
ATOM 633 C CA . THR A 1 83 ? 6.921 -8.505 -12.854 1.00 65.12 83 THR A CA 1
ATOM 634 C C . THR A 1 83 ? 7.638 -7.630 -11.836 1.00 65.12 83 THR A C 1
ATOM 636 O O . THR A 1 83 ? 8.818 -7.309 -12.005 1.00 65.12 83 THR A O 1
ATOM 639 N N . VAL A 1 84 ? 6.951 -7.264 -10.755 1.00 66.00 84 VAL A N 1
ATOM 640 C CA . VAL A 1 84 ? 7.598 -6.648 -9.590 1.00 66.00 84 VAL A CA 1
ATOM 641 C C . VAL A 1 84 ? 8.521 -7.695 -8.958 1.00 66.00 84 VAL A C 1
ATOM 643 O O . VAL A 1 84 ? 8.045 -8.607 -8.289 1.00 66.00 84 VAL A O 1
ATOM 646 N N . LYS A 1 85 ? 9.837 -7.609 -9.198 1.00 55.91 85 LYS A N 1
ATOM 647 C CA . LYS A 1 85 ? 10.812 -8.514 -8.567 1.00 55.91 85 LYS A CA 1
ATOM 648 C C . LYS A 1 85 ? 10.644 -8.448 -7.048 1.00 55.91 85 LYS A C 1
ATOM 650 O O . LYS A 1 85 ? 10.783 -7.371 -6.470 1.00 55.91 85 LYS A O 1
ATOM 655 N N . GLN A 1 86 ? 10.391 -9.588 -6.408 1.00 45.03 86 GLN A N 1
ATOM 656 C CA . GLN A 1 86 ? 10.584 -9.700 -4.965 1.00 45.03 86 GLN A CA 1
ATOM 657 C C . GLN A 1 86 ? 12.075 -9.501 -4.669 1.00 45.03 86 GLN A C 1
ATOM 659 O O . GLN A 1 86 ? 12.902 -10.204 -5.261 1.00 45.03 86 GLN A O 1
ATOM 664 N N . PRO A 1 87 ? 12.452 -8.546 -3.802 1.00 41.94 87 PRO A N 1
ATOM 665 C CA . PRO A 1 87 ? 13.778 -8.586 -3.215 1.00 41.94 87 PRO A CA 1
ATOM 666 C C . PRO A 1 87 ? 13.881 -9.884 -2.402 1.00 41.94 87 PRO A C 1
ATOM 668 O O . PRO A 1 87 ? 12.980 -10.188 -1.620 1.00 41.94 87 PRO A O 1
ATOM 671 N N . ARG A 1 88 ? 14.931 -10.668 -2.674 1.00 34.38 88 ARG A N 1
ATOM 672 C CA . ARG A 1 88 ? 15.355 -11.783 -1.817 1.00 34.38 88 ARG A CA 1
ATOM 673 C C . ARG A 1 88 ? 15.844 -11.257 -0.477 1.00 34.38 88 ARG A C 1
ATO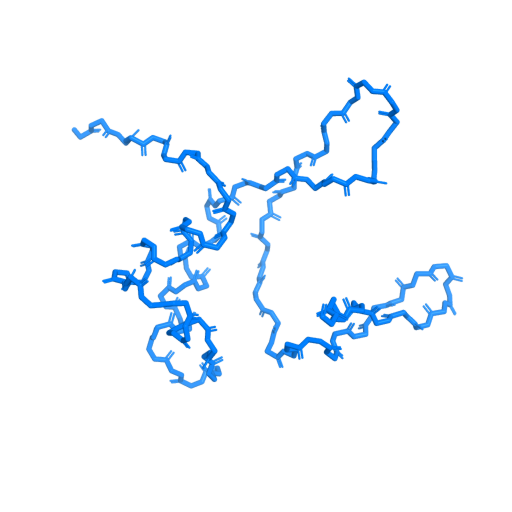M 675 O O . ARG A 1 88 ? 16.437 -10.154 -0.483 1.00 34.38 88 ARG A O 1
#

Organism: NCBI:txid1759441